Protein AF-A0A924NM01-F1 (afdb_monomer_lite)

Radius of gyration: 23.93 Å; chains: 1; bounding box: 61×38×54 Å

Structure (mmCIF, N/CA/C/O backbone):
data_AF-A0A924NM01-F1
#
_entry.id   AF-A0A924NM01-F1
#
loop_
_atom_site.group_PDB
_atom_site.id
_atom_site.type_symbol
_atom_site.label_atom_id
_atom_site.label_alt_id
_atom_site.label_comp_id
_atom_site.label_asym_id
_atom_site.label_entity_id
_atom_site.label_seq_id
_atom_site.pdbx_PDB_ins_code
_atom_site.Cartn_x
_atom_site.Cartn_y
_atom_site.Cartn_z
_atom_site.occupancy
_atom_site.B_iso_or_equiv
_atom_site.auth_seq_id
_atom_site.auth_comp_id
_atom_site.auth_asym_id
_atom_site.auth_atom_id
_atom_site.pdbx_PDB_model_num
ATOM 1 N N . MET A 1 1 ? -6.480 15.048 8.573 1.00 86.44 1 MET A N 1
ATOM 2 C CA . MET A 1 1 ? -5.061 14.690 8.340 1.00 86.44 1 MET A CA 1
ATOM 3 C C . MET A 1 1 ? -5.000 13.705 7.187 1.00 86.44 1 MET A C 1
ATOM 5 O O . MET A 1 1 ? -5.705 12.699 7.250 1.00 86.44 1 MET A O 1
ATOM 9 N N . THR A 1 2 ? -4.192 14.002 6.171 1.00 95.19 2 THR A N 1
ATOM 10 C CA . THR A 1 2 ? -3.875 13.082 5.068 1.00 95.19 2 THR A CA 1
ATOM 11 C C . THR A 1 2 ? -2.552 12.387 5.372 1.00 95.19 2 THR A C 1
ATOM 13 O O . THR A 1 2 ? -1.617 13.036 5.841 1.00 95.19 2 THR A O 1
ATOM 16 N N . VAL A 1 3 ? -2.475 11.078 5.132 1.00 96.62 3 VAL A N 1
ATOM 17 C CA . VAL A 1 3 ? -1.268 10.269 5.356 1.00 96.62 3 VAL A CA 1
ATOM 18 C C . VAL A 1 3 ? -0.818 9.655 4.037 1.00 96.62 3 VAL A C 1
ATOM 20 O O . VAL A 1 3 ? -1.602 8.992 3.361 1.00 96.62 3 VAL A O 1
ATOM 23 N N . VAL A 1 4 ? 0.452 9.856 3.686 1.00 96.75 4 VAL A N 1
ATOM 24 C CA . VAL A 1 4 ? 1.080 9.232 2.516 1.00 96.75 4 VAL A CA 1
ATOM 25 C C . VAL A 1 4 ? 2.038 8.148 2.996 1.00 96.75 4 VAL A C 1
ATOM 27 O O . VAL A 1 4 ? 2.903 8.416 3.829 1.00 96.75 4 VAL A O 1
ATOM 30 N N . VAL A 1 5 ? 1.882 6.930 2.483 1.00 96.06 5 VAL A N 1
ATOM 31 C CA . VAL A 1 5 ? 2.726 5.776 2.812 1.00 96.06 5 VAL A CA 1
ATOM 32 C C . VAL A 1 5 ? 3.532 5.391 1.570 1.00 96.06 5 VAL A C 1
ATOM 34 O O . VAL A 1 5 ? 2.940 4.904 0.604 1.00 96.06 5 VAL A O 1
ATOM 37 N N . PRO A 1 6 ? 4.859 5.606 1.553 1.00 95.25 6 PRO A N 1
ATOM 38 C CA . PRO A 1 6 ? 5.693 5.148 0.450 1.00 95.25 6 PRO A CA 1
ATOM 39 C C . PRO A 1 6 ? 5.773 3.617 0.439 1.00 95.25 6 PRO A C 1
ATOM 41 O O . PRO A 1 6 ? 5.840 2.977 1.492 1.00 95.25 6 PRO A O 1
ATOM 44 N N . TYR A 1 7 ? 5.778 3.032 -0.755 1.00 94.25 7 TYR A N 1
ATOM 45 C CA . TYR A 1 7 ? 5.844 1.593 -0.973 1.00 94.25 7 TYR A CA 1
ATOM 46 C C . TYR A 1 7 ? 6.863 1.238 -2.055 1.00 94.25 7 TYR A C 1
ATOM 48 O O . TYR A 1 7 ? 6.854 1.817 -3.137 1.00 94.25 7 TYR A O 1
ATOM 56 N N . PHE A 1 8 ? 7.674 0.212 -1.779 1.00 91.12 8 PHE A N 1
ATOM 57 C CA . PHE A 1 8 ? 8.465 -0.485 -2.787 1.00 91.12 8 PHE A CA 1
ATOM 58 C C . PHE A 1 8 ? 8.565 -1.975 -2.446 1.00 91.12 8 PHE A C 1
ATOM 60 O O . PHE A 1 8 ? 9.257 -2.356 -1.505 1.00 91.12 8 PHE A O 1
ATOM 67 N N . ARG A 1 9 ? 7.862 -2.829 -3.200 1.00 91.44 9 ARG A N 1
ATOM 68 C CA . ARG A 1 9 ? 7.971 -4.30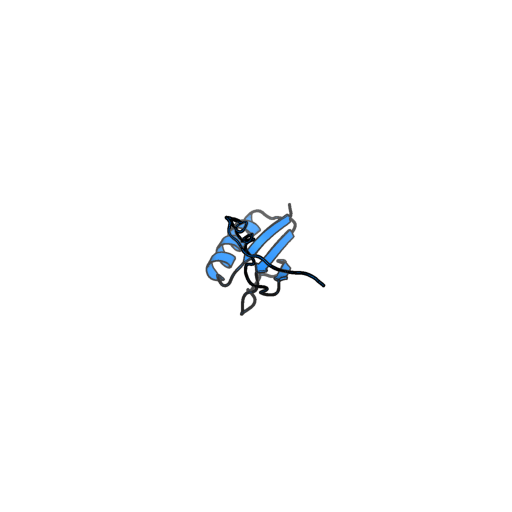9 -3.193 1.00 91.44 9 ARG A CA 1
ATOM 69 C C . ARG A 1 9 ? 7.925 -5.017 -1.818 1.00 91.44 9 ARG A C 1
ATOM 71 O O . ARG A 1 9 ? 8.352 -6.164 -1.707 1.00 91.44 9 ARG A O 1
ATOM 78 N N . GLN A 1 10 ? 7.393 -4.384 -0.770 1.00 94.38 10 GLN A N 1
ATOM 79 C CA . GLN A 1 10 ? 7.374 -4.903 0.608 1.00 94.38 10 GLN A CA 1
ATOM 80 C C . GLN A 1 10 ? 5.945 -5.009 1.161 1.00 94.38 10 GLN A C 1
ATOM 82 O O . GLN A 1 10 ? 5.564 -4.303 2.095 1.00 94.38 10 GLN A O 1
ATOM 87 N N . GLN A 1 11 ? 5.129 -5.903 0.588 1.00 96.94 11 GLN A N 1
ATOM 88 C CA . GLN A 1 11 ? 3.698 -6.007 0.923 1.00 96.94 11 GLN A CA 1
ATOM 89 C C . GLN A 1 11 ? 3.448 -6.259 2.417 1.00 96.94 11 GLN A C 1
ATOM 91 O O . GLN A 1 11 ? 2.685 -5.532 3.039 1.00 96.94 11 GLN A O 1
ATOM 96 N N . ALA A 1 12 ? 4.163 -7.203 3.033 1.00 97.12 12 ALA A N 1
ATOM 97 C CA . ALA A 1 12 ? 3.951 -7.520 4.447 1.00 97.12 12 ALA A CA 1
ATOM 98 C C . ALA A 1 12 ? 4.240 -6.331 5.386 1.00 97.12 12 ALA A C 1
ATOM 100 O O . ALA A 1 12 ? 3.666 -6.230 6.471 1.00 97.12 12 ALA A O 1
ATOM 101 N N . GLN A 1 13 ? 5.149 -5.429 4.996 1.00 97.00 13 GLN A N 1
ATOM 102 C CA . GLN A 1 13 ? 5.421 -4.217 5.764 1.00 97.00 13 GLN A CA 1
ATOM 103 C C . GLN A 1 13 ? 4.368 -3.142 5.499 1.00 97.00 13 GLN A C 1
ATOM 105 O O . GLN A 1 13 ? 3.947 -2.478 6.445 1.00 97.00 13 GLN A O 1
ATOM 110 N N . LEU A 1 14 ? 3.905 -3.015 4.252 1.00 97.38 14 LEU A N 1
ATOM 111 C CA . LEU A 1 14 ? 2.784 -2.148 3.905 1.00 97.38 14 LEU A CA 1
ATOM 112 C C . LEU A 1 14 ? 1.540 -2.503 4.723 1.00 97.38 14 LEU A C 1
ATOM 114 O O . LEU A 1 14 ? 0.947 -1.614 5.325 1.00 97.38 14 LEU A O 1
ATOM 118 N N . ASP A 1 15 ? 1.202 -3.788 4.823 1.00 98.00 15 ASP A N 1
ATOM 119 C CA . ASP A 1 15 ? 0.019 -4.256 5.550 1.00 98.00 15 ASP A CA 1
ATOM 120 C C . ASP A 1 15 ? 0.072 -3.863 7.034 1.00 98.00 15 ASP A C 1
ATOM 122 O O . ASP A 1 15 ? -0.896 -3.327 7.579 1.00 98.00 15 ASP A O 1
ATOM 126 N N . ARG A 1 16 ? 1.229 -4.055 7.687 1.00 97.75 16 ARG A N 1
ATOM 127 C CA . ARG A 1 16 ? 1.427 -3.651 9.090 1.00 97.75 16 ARG A CA 1
ATOM 128 C C . ARG A 1 16 ? 1.316 -2.141 9.273 1.00 97.75 16 ARG A C 1
ATOM 130 O O . ARG A 1 16 ? 0.669 -1.684 10.214 1.00 97.75 16 ARG A O 1
ATOM 137 N N . THR A 1 17 ? 1.926 -1.370 8.376 1.00 97.44 17 THR A N 1
ATOM 138 C CA . THR A 1 17 ? 1.868 0.095 8.420 1.00 97.44 17 THR A CA 1
ATOM 139 C C . THR A 1 17 ? 0.440 0.593 8.213 1.00 97.44 17 THR A C 1
ATOM 141 O O . THR A 1 17 ? -0.030 1.423 8.987 1.00 97.44 17 THR A O 1
ATOM 144 N N . LEU A 1 18 ? -0.286 0.059 7.227 1.00 97.62 18 LEU A N 1
ATOM 145 C CA . LEU A 1 18 ? -1.673 0.436 6.962 1.00 97.62 18 LEU A CA 1
ATOM 146 C C . LEU A 1 18 ? -2.594 0.070 8.125 1.00 97.62 18 LEU A C 1
ATOM 148 O O . LEU A 1 18 ? -3.443 0.881 8.481 1.00 97.62 18 LEU A O 1
ATOM 152 N N . ALA A 1 19 ? -2.404 -1.085 8.768 1.00 97.69 19 ALA A N 1
ATOM 153 C CA . ALA A 1 19 ? -3.172 -1.450 9.959 1.00 97.69 19 ALA A CA 1
ATOM 154 C C . ALA A 1 19 ? -2.998 -0.418 11.089 1.00 97.69 19 ALA A C 1
ATOM 156 O O . ALA A 1 19 ? -3.983 0.040 11.670 1.00 97.69 19 ALA A O 1
ATOM 157 N N . ALA A 1 20 ? -1.757 0.001 11.356 1.00 97.00 20 ALA A N 1
ATOM 158 C CA . ALA A 1 20 ? -1.462 1.006 12.374 1.00 97.00 20 ALA A CA 1
ATOM 159 C C . ALA A 1 20 ? -2.002 2.398 12.002 1.00 97.00 20 ALA A C 1
ATOM 161 O O . ALA A 1 20 ? -2.581 3.080 12.845 1.00 97.00 20 ALA A O 1
ATOM 162 N N . VAL A 1 21 ? -1.849 2.816 10.742 1.00 96.44 21 VAL A N 1
ATOM 163 C CA . VAL A 1 21 ? -2.323 4.119 10.250 1.00 96.44 21 VAL A CA 1
ATOM 164 C C . VAL A 1 21 ? -3.848 4.197 10.269 1.00 96.44 21 VAL A C 1
ATOM 166 O O . VAL A 1 21 ? -4.405 5.171 10.770 1.00 96.44 21 VAL A O 1
ATOM 169 N N . LEU A 1 22 ? -4.543 3.172 9.768 1.00 96.31 22 LEU A N 1
ATOM 170 C CA . LEU A 1 22 ? -6.007 3.152 9.701 1.00 96.31 22 LEU A CA 1
ATOM 171 C C . LEU A 1 22 ? -6.653 3.142 11.091 1.00 96.31 22 LEU A C 1
ATOM 173 O O . LEU A 1 22 ? -7.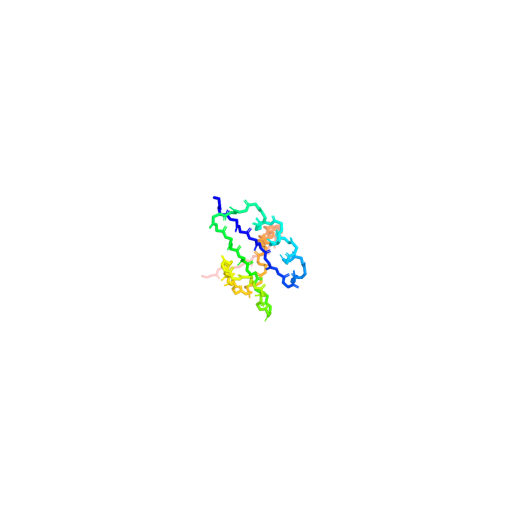720 3.733 11.267 1.00 96.31 22 LEU A O 1
ATOM 177 N N . ALA A 1 23 ? -5.994 2.555 12.095 1.00 97.12 23 ALA A N 1
ATOM 178 C CA . ALA A 1 23 ? -6.453 2.602 13.483 1.00 97.12 23 ALA A CA 1
ATOM 179 C C . ALA A 1 23 ? -6.553 4.039 14.033 1.00 97.12 23 ALA A C 1
ATOM 181 O O . ALA A 1 23 ? -7.400 4.308 14.883 1.00 97.12 23 ALA A O 1
ATOM 182 N N . GLN A 1 24 ? -5.760 4.974 13.500 1.00 96.12 24 GLN A N 1
ATOM 183 C CA . GLN A 1 24 ? -5.784 6.390 13.886 1.00 96.12 24 GLN A CA 1
ATOM 184 C C . GLN A 1 24 ? -6.864 7.212 13.160 1.00 96.12 24 GLN A C 1
ATOM 186 O O . GLN A 1 24 ? -6.952 8.421 13.363 1.00 96.12 24 GLN A O 1
ATOM 191 N N . ARG A 1 25 ? -7.683 6.579 12.306 1.00 95.50 25 ARG A N 1
ATOM 192 C CA . ARG A 1 25 ? -8.780 7.202 11.536 1.00 95.50 25 ARG A CA 1
ATOM 193 C C . ARG A 1 25 ? -8.384 8.508 10.811 1.00 95.50 25 ARG A C 1
ATOM 195 O O . ARG A 1 25 ? -9.035 9.542 10.997 1.00 95.50 25 ARG A O 1
ATOM 202 N N . PRO A 1 26 ? -7.332 8.496 9.969 1.00 96.19 26 PRO A N 1
ATOM 203 C CA . PRO A 1 26 ? -7.014 9.634 9.109 1.00 96.19 26 PRO A CA 1
ATOM 204 C C . PRO A 1 26 ? -8.168 9.922 8.138 1.00 96.19 26 PRO A C 1
ATOM 206 O O . PRO A 1 26 ? -8.999 9.061 7.861 1.00 96.19 26 PRO A O 1
ATOM 209 N N . HIS A 1 27 ? -8.216 11.145 7.609 1.00 97.06 27 HIS A N 1
ATOM 210 C CA . HIS A 1 27 ? -9.258 11.531 6.648 1.00 97.06 27 HIS A CA 1
ATOM 211 C C . HIS A 1 27 ? -9.000 10.921 5.267 1.00 97.06 27 HIS A C 1
ATOM 213 O O . HIS A 1 27 ? -9.938 10.610 4.543 1.00 97.06 27 HIS A O 1
ATOM 219 N N . GLU A 1 28 ? -7.727 10.744 4.915 1.00 97.25 28 GLU A N 1
ATOM 220 C CA . GLU A 1 28 ? -7.292 10.183 3.642 1.00 97.25 28 GLU A CA 1
ATOM 221 C C . GLU A 1 28 ? -5.983 9.413 3.845 1.00 97.25 28 GLU A C 1
ATOM 223 O O . GLU A 1 28 ? -5.104 9.851 4.598 1.00 97.25 28 GLU A O 1
ATOM 228 N N . VAL A 1 29 ? -5.853 8.277 3.157 1.00 98.06 29 VAL A N 1
ATOM 229 C CA . VAL A 1 29 ? -4.616 7.496 3.083 1.00 98.06 29 VAL A CA 1
ATOM 230 C C . VAL A 1 29 ? -4.280 7.246 1.622 1.00 98.06 29 VAL A C 1
ATOM 232 O O . VAL A 1 29 ? -5.100 6.703 0.876 1.00 98.06 29 VAL A O 1
ATOM 235 N N . VAL A 1 30 ? -3.061 7.612 1.237 1.00 97.88 30 VAL A N 1
ATOM 236 C CA . VAL A 1 30 ? -2.516 7.377 -0.100 1.00 97.88 30 VAL A CA 1
ATOM 237 C C . VAL A 1 30 ? -1.285 6.489 0.017 1.00 97.88 30 VAL A C 1
ATOM 239 O O . VAL A 1 30 ? -0.350 6.811 0.746 1.00 97.88 30 VAL A O 1
ATOM 242 N N . VAL A 1 31 ? -1.266 5.378 -0.709 1.00 97.81 31 VAL A N 1
ATOM 243 C CA . VAL A 1 31 ? -0.060 4.574 -0.919 1.00 97.81 31 VAL A CA 1
ATOM 244 C C . VAL A 1 31 ? 0.616 5.083 -2.180 1.00 97.81 31 VAL A C 1
ATOM 246 O O . VAL A 1 31 ? 0.001 5.089 -3.244 1.00 97.81 31 VAL A O 1
ATOM 249 N N . ALA A 1 32 ? 1.863 5.523 -2.051 1.00 96.44 32 ALA A N 1
ATOM 250 C CA . ALA A 1 32 ? 2.691 5.951 -3.170 1.00 96.44 32 ALA A CA 1
ATOM 251 C C . ALA A 1 32 ? 3.637 4.805 -3.546 1.00 96.44 32 ALA A C 1
ATOM 253 O O . ALA A 1 32 ? 4.601 4.541 -2.830 1.00 96.44 32 ALA A O 1
ATOM 254 N N . ASP A 1 33 ? 3.330 4.102 -4.635 1.00 95.00 33 ASP A N 1
ATOM 255 C CA . ASP A 1 33 ? 4.167 3.031 -5.179 1.00 95.00 33 ASP A CA 1
ATOM 256 C C . ASP A 1 33 ? 5.280 3.620 -6.053 1.00 95.00 33 ASP A C 1
ATOM 258 O O . ASP A 1 33 ? 5.010 4.188 -7.115 1.00 95.00 33 ASP A O 1
ATOM 262 N N . ASP A 1 34 ? 6.521 3.474 -5.592 1.00 90.31 34 ASP A N 1
ATOM 263 C CA . ASP A 1 34 ? 7.740 3.987 -6.224 1.00 90.31 34 ASP A CA 1
ATOM 264 C C . ASP A 1 34 ? 8.281 2.993 -7.266 1.00 90.31 34 ASP A C 1
ATOM 266 O O . ASP A 1 34 ? 9.386 2.464 -7.157 1.00 90.31 34 ASP A O 1
ATOM 270 N N . GLY A 1 35 ? 7.454 2.655 -8.258 1.00 90.31 35 GLY A N 1
ATOM 271 C CA . GLY A 1 35 ? 7.889 1.832 -9.387 1.00 90.31 35 GLY A CA 1
ATOM 272 C C . GLY A 1 35 ? 8.017 0.331 -9.100 1.00 90.31 35 GLY A C 1
ATOM 273 O O . GLY A 1 35 ? 8.871 -0.354 -9.674 1.00 90.31 35 GLY A O 1
ATOM 274 N N . SER A 1 36 ? 7.183 -0.241 -8.229 1.00 89.06 36 SER A N 1
ATOM 275 C CA . SER A 1 36 ? 7.179 -1.695 -8.044 1.00 89.06 36 SER A CA 1
ATOM 276 C C . SER A 1 36 ? 6.799 -2.427 -9.339 1.00 89.06 36 SER A C 1
ATOM 278 O O . SER A 1 36 ? 5.878 -2.040 -10.055 1.00 89.06 36 SER A O 1
ATOM 280 N N . ALA A 1 37 ? 7.487 -3.541 -9.628 1.00 90.12 37 ALA A N 1
ATOM 281 C CA . ALA A 1 37 ? 7.190 -4.369 -10.805 1.00 90.12 37 ALA A CA 1
ATOM 282 C C . ALA A 1 37 ? 5.773 -4.969 -10.757 1.00 90.12 37 ALA A C 1
ATOM 284 O O . ALA A 1 37 ? 5.157 -5.224 -11.789 1.00 90.12 37 ALA A O 1
ATOM 285 N N . VAL A 1 38 ? 5.266 -5.190 -9.543 1.00 92.69 38 VAL A N 1
ATOM 286 C CA . VAL A 1 38 ? 3.899 -5.617 -9.259 1.00 92.69 38 VAL A CA 1
ATOM 287 C C . VAL A 1 38 ? 3.296 -4.580 -8.323 1.00 92.69 38 VAL A C 1
ATO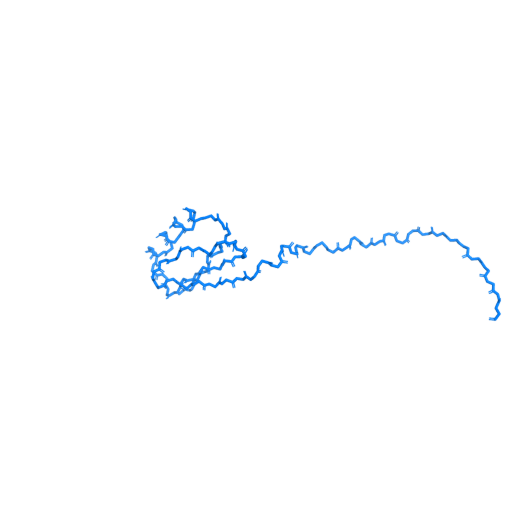M 289 O O . VAL A 1 38 ? 3.916 -4.228 -7.320 1.00 92.69 38 VAL A O 1
ATOM 292 N N . ALA A 1 39 ? 2.102 -4.096 -8.658 1.00 92.25 39 ALA A N 1
ATOM 293 C CA . ALA A 1 39 ? 1.403 -3.108 -7.848 1.00 92.25 39 ALA A CA 1
ATOM 294 C C . ALA A 1 39 ? 1.060 -3.671 -6.455 1.00 92.25 39 ALA A C 1
ATOM 296 O O . ALA A 1 39 ? 0.672 -4.842 -6.365 1.00 92.25 39 ALA A O 1
ATOM 297 N N . PRO A 1 40 ? 1.142 -2.859 -5.384 1.00 95.69 40 PRO A N 1
ATOM 298 C CA . PRO A 1 40 ? 0.709 -3.288 -4.064 1.00 95.69 40 PRO A CA 1
ATOM 299 C C . PRO A 1 40 ? -0.792 -3.564 -4.040 1.00 95.69 40 PRO A C 1
ATOM 301 O O . PRO A 1 40 ? -1.587 -2.893 -4.705 1.00 95.69 40 PRO A O 1
ATOM 304 N N . VAL A 1 41 ? -1.188 -4.502 -3.188 1.00 97.06 41 VAL A N 1
ATOM 305 C CA . VAL A 1 41 ? -2.592 -4.671 -2.814 1.00 97.06 41 VAL A CA 1
ATOM 306 C C . VAL A 1 41 ? -2.905 -3.661 -1.715 1.00 97.06 41 VAL A C 1
ATOM 308 O O . VAL A 1 41 ? -2.208 -3.612 -0.702 1.00 97.06 41 VAL A O 1
ATOM 311 N N . VAL A 1 42 ? -3.948 -2.851 -1.911 1.00 96.88 42 VAL A N 1
ATOM 312 C CA . VAL A 1 42 ? -4.393 -1.849 -0.933 1.00 96.88 42 VAL A CA 1
ATOM 313 C C . VAL A 1 42 ? -5.845 -2.100 -0.505 1.00 96.88 42 VAL A C 1
ATOM 315 O O . VAL A 1 42 ? -6.662 -2.513 -1.333 1.00 96.88 42 VAL A O 1
ATOM 318 N N . PRO A 1 43 ? -6.204 -1.866 0.773 1.00 95.81 43 PRO A N 1
ATOM 319 C CA . PRO A 1 43 ? -7.581 -1.980 1.246 1.00 95.81 43 PRO A CA 1
ATOM 320 C C . PRO A 1 43 ? -8.529 -0.984 0.570 1.00 95.81 43 PRO A C 1
ATOM 322 O O . PRO A 1 43 ? -8.130 0.092 0.124 1.00 95.81 43 PRO A O 1
ATOM 325 N N . ARG A 1 44 ? -9.831 -1.294 0.578 1.00 94.56 44 ARG A N 1
ATOM 326 C CA . ARG A 1 44 ? -10.860 -0.358 0.107 1.00 94.56 44 ARG A CA 1
ATOM 327 C C . ARG A 1 44 ? -10.810 0.945 0.912 1.00 94.56 44 ARG A C 1
ATOM 329 O O . ARG A 1 44 ? -10.742 0.917 2.136 1.00 94.56 44 ARG A O 1
ATOM 336 N N . GLY A 1 45 ? -10.899 2.078 0.216 1.00 93.44 45 GLY A N 1
ATOM 337 C CA . GLY A 1 45 ? -10.824 3.410 0.827 1.00 93.44 45 GLY A CA 1
ATOM 338 C C . GLY A 1 45 ? -9.398 3.945 0.985 1.00 93.44 45 GLY A C 1
ATOM 339 O O . GLY A 1 45 ? -9.240 5.119 1.302 1.00 93.44 45 GLY A O 1
ATOM 340 N N . VAL A 1 46 ? -8.374 3.129 0.708 1.00 97.25 46 VAL A N 1
ATOM 341 C CA . VAL A 1 46 ? -6.994 3.588 0.522 1.00 97.25 46 VAL A CA 1
ATOM 342 C C . VAL A 1 46 ? -6.770 3.846 -0.963 1.00 97.25 46 VAL A C 1
ATOM 344 O O . VAL A 1 46 ? -7.082 3.002 -1.805 1.00 97.25 46 VAL A O 1
ATOM 347 N N . ARG A 1 47 ? -6.239 5.020 -1.295 1.00 97.94 47 ARG A N 1
ATOM 348 C CA . ARG A 1 47 ? -5.916 5.386 -2.674 1.00 97.94 47 ARG A CA 1
ATOM 349 C C . ARG A 1 47 ? -4.510 4.901 -3.013 1.00 97.94 47 ARG A C 1
ATOM 351 O O . ARG A 1 47 ? -3.603 5.036 -2.199 1.00 97.94 47 ARG A O 1
ATOM 358 N N . LEU A 1 48 ? -4.330 4.344 -4.206 1.00 96.94 48 LEU A N 1
ATOM 359 C CA . LEU A 1 48 ? -3.026 3.932 -4.719 1.00 96.94 48 LEU A CA 1
ATOM 360 C C . LEU A 1 48 ? -2.600 4.880 -5.836 1.00 96.94 48 LEU A C 1
ATOM 362 O O . LEU A 1 48 ? -3.284 4.988 -6.849 1.00 96.94 48 LEU A O 1
ATOM 366 N N . GLU A 1 49 ? -1.452 5.516 -5.654 1.00 96.06 49 GLU A N 1
ATOM 367 C CA . GLU A 1 49 ? -0.774 6.318 -6.664 1.00 96.06 49 GLU A CA 1
ATOM 368 C C . GLU A 1 49 ? 0.483 5.577 -7.110 1.00 96.06 49 GLU A C 1
ATOM 370 O O . GLU A 1 49 ? 1.364 5.308 -6.293 1.00 96.06 49 GLU A O 1
ATOM 375 N N . ARG A 1 50 ? 0.566 5.227 -8.399 1.00 93.06 50 ARG A N 1
AT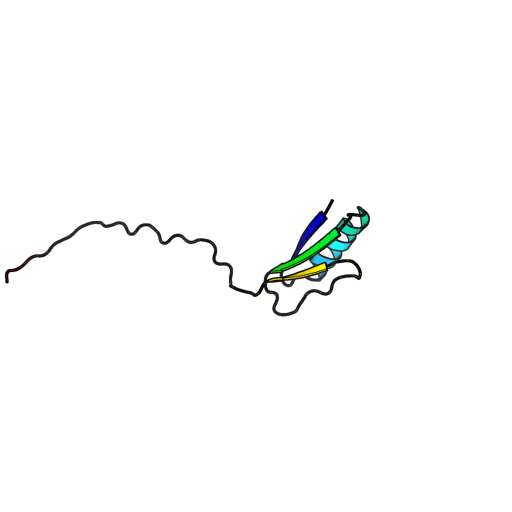OM 376 C CA . ARG A 1 50 ? 1.741 4.546 -8.952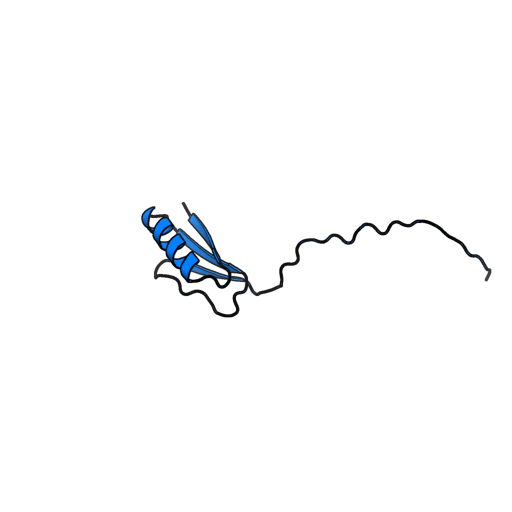 1.00 93.06 50 ARG A CA 1
ATOM 377 C C . ARG A 1 50 ? 2.606 5.518 -9.723 1.00 93.06 50 ARG A C 1
ATOM 379 O O . ARG A 1 50 ? 2.148 6.129 -10.686 1.00 93.06 50 ARG A O 1
ATOM 386 N N . GLN A 1 51 ? 3.866 5.598 -9.333 1.00 85.81 51 GLN A N 1
ATOM 387 C CA . GLN A 1 51 ? 4.879 6.314 -10.084 1.00 85.81 51 GLN A CA 1
ATOM 388 C C . GLN A 1 51 ? 5.629 5.320 -10.976 1.00 85.81 51 GLN A C 1
ATOM 390 O O . GLN A 1 51 ? 5.888 4.189 -10.558 1.00 85.81 51 GLN A O 1
ATOM 395 N N . PRO A 1 52 ? 5.931 5.686 -12.232 1.00 75.00 52 PRO A N 1
ATOM 396 C CA . PRO A 1 52 ? 6.770 4.853 -13.076 1.00 75.00 52 PRO A CA 1
ATOM 397 C C . PRO A 1 52 ? 8.161 4.717 -12.448 1.00 75.00 52 PRO A C 1
ATOM 399 O O . PRO A 1 52 ? 8.706 5.698 -11.945 1.00 75.00 52 PRO A O 1
ATOM 402 N N . ASP A 1 53 ? 8.739 3.516 -12.512 1.00 72.31 53 ASP A N 1
ATOM 403 C CA . ASP A 1 53 ? 10.133 3.279 -12.126 1.00 72.31 53 ASP A CA 1
ATOM 404 C C . ASP A 1 53 ? 11.052 4.019 -13.107 1.00 72.31 53 ASP A C 1
ATOM 406 O O . ASP A 1 53 ? 11.407 3.515 -14.173 1.00 72.31 53 ASP A O 1
ATOM 410 N N . LEU A 1 54 ? 11.383 5.269 -12.787 1.00 66.00 54 LEU A N 1
ATOM 411 C CA . LEU A 1 54 ? 12.325 6.077 -13.563 1.00 66.00 54 LEU A CA 1
ATOM 412 C C . LEU A 1 54 ? 13.780 5.851 -13.111 1.00 66.00 54 LEU A C 1
ATOM 414 O O . LEU A 1 54 ? 14.685 6.546 -13.591 1.00 66.00 54 LEU A O 1
ATOM 418 N N . GLY A 1 55 ? 14.006 4.887 -12.205 1.00 58.38 55 GLY A N 1
ATOM 419 C CA . GLY A 1 55 ? 15.250 4.681 -11.478 1.00 58.38 55 GLY A CA 1
ATOM 420 C C . GLY A 1 55 ? 15.527 5.811 -10.483 1.00 58.38 55 GLY A C 1
ATOM 421 O O . GLY A 1 55 ? 15.293 6.990 -10.758 1.00 58.38 55 GLY A O 1
ATOM 422 N N . PHE A 1 56 ? 16.088 5.477 -9.318 1.00 55.19 56 PHE A N 1
ATOM 423 C CA . PHE A 1 56 ? 16.590 6.472 -8.370 1.00 55.19 56 PHE A CA 1
ATOM 424 C C . PHE A 1 56 ? 17.719 7.283 -9.027 1.00 55.19 56 PHE A C 1
ATOM 426 O O . PHE A 1 56 ? 18.898 6.933 -8.955 1.00 55.19 56 PHE A O 1
ATOM 433 N N . ARG A 1 57 ? 17.381 8.409 -9.664 1.00 51.09 57 ARG A N 1
ATOM 434 C CA . ARG A 1 57 ? 18.345 9.445 -10.048 1.00 51.09 57 ARG A CA 1
ATOM 435 C C . ARG A 1 57 ? 18.675 10.264 -8.810 1.00 51.09 57 ARG A C 1
ATOM 437 O O . ARG A 1 57 ? 18.422 11.468 -8.759 1.00 51.09 57 ARG A O 1
ATOM 444 N N . GLY A 1 58 ? 19.238 9.605 -7.796 1.00 44.72 58 GLY A N 1
ATOM 445 C CA . GLY A 1 58 ? 19.971 10.308 -6.756 1.00 44.72 58 GLY A CA 1
ATOM 446 C C . GLY A 1 58 ? 20.889 11.282 -7.475 1.00 44.72 58 GLY A C 1
ATOM 447 O O . GLY A 1 58 ? 21.633 10.868 -8.367 1.00 44.72 58 GLY A O 1
ATOM 448 N N . ARG A 1 59 ? 20.743 12.580 -7.193 1.00 47.06 59 ARG A N 1
ATOM 449 C CA . ARG A 1 59 ? 21.558 13.636 -7.789 1.00 47.06 59 ARG A CA 1
ATOM 450 C C . ARG A 1 59 ? 23.017 13.374 -7.426 1.00 47.06 59 ARG A C 1
ATOM 452 O O . ARG A 1 59 ? 23.554 13.968 -6.502 1.00 47.06 59 ARG A O 1
ATOM 459 N N . ARG A 1 60 ? 23.689 12.506 -8.171 1.00 50.78 60 ARG A N 1
ATOM 460 C CA . ARG A 1 60 ? 25.125 12.575 -8.321 1.00 50.78 60 ARG A CA 1
ATOM 461 C C . ARG A 1 60 ? 25.330 13.735 -9.271 1.00 50.78 60 ARG A C 1
ATOM 463 O O . ARG A 1 60 ? 25.262 13.577 -10.487 1.00 50.78 60 ARG A O 1
ATOM 470 N N . ALA A 1 61 ? 25.497 14.925 -8.697 1.00 54.56 61 ALA A N 1
ATOM 471 C CA . ALA A 1 61 ? 26.201 15.965 -9.416 1.00 54.56 61 ALA A CA 1
ATOM 472 C C . ALA A 1 61 ? 27.499 15.316 -9.933 1.00 54.56 61 ALA A C 1
ATOM 474 O O . ALA A 1 61 ? 28.171 14.629 -9.149 1.00 54.56 61 ALA A O 1
ATOM 475 N N . PRO A 1 62 ? 27.832 15.419 -11.231 1.00 56.94 62 PRO A N 1
ATOM 476 C CA . PRO A 1 62 ? 29.181 15.087 -11.650 1.00 56.94 62 PRO A CA 1
ATOM 477 C C . PRO A 1 62 ? 30.120 15.900 -10.757 1.00 56.94 62 PRO A C 1
ATOM 479 O O . PRO A 1 62 ? 29.874 17.087 -10.522 1.00 56.94 62 PRO A O 1
ATOM 482 N N . ALA A 1 63 ? 31.136 15.245 -10.188 1.00 59.62 63 ALA A N 1
ATOM 483 C CA . ALA A 1 63 ? 32.195 15.965 -9.497 1.00 59.62 63 ALA A CA 1
ATOM 484 C C . ALA A 1 63 ? 32.644 17.106 -10.425 1.00 59.62 63 ALA A C 1
ATOM 486 O O . ALA A 1 63 ? 32.793 16.842 -11.625 1.00 59.62 63 ALA A O 1
ATOM 487 N N . PRO A 1 64 ? 32.803 18.355 -9.944 1.00 56.19 64 PRO A N 1
ATOM 488 C CA . PRO A 1 64 ? 33.415 19.378 -10.773 1.00 56.19 64 PRO A CA 1
ATOM 489 C C . PRO A 1 64 ? 34.757 18.806 -11.215 1.00 56.19 64 PRO A C 1
ATOM 491 O O . PRO A 1 64 ? 35.591 18.452 -10.379 1.00 56.19 64 PRO A O 1
ATOM 494 N N . GLY A 1 65 ? 34.910 18.600 -12.523 1.00 54.88 65 GLY A N 1
ATOM 495 C CA . GLY A 1 65 ? 36.171 18.157 -13.085 1.00 54.88 65 GLY A CA 1
ATOM 496 C C . GLY A 1 65 ? 37.228 19.136 -12.606 1.00 54.88 65 GLY A C 1
ATOM 497 O O . GLY A 1 65 ? 37.129 20.330 -12.883 1.00 54.88 65 GLY A O 1
ATOM 498 N N . GLY A 1 66 ? 38.188 18.643 -11.826 1.00 54.12 66 GLY A N 1
ATOM 499 C CA . GLY A 1 66 ? 39.377 19.399 -11.482 1.00 54.12 66 GLY A CA 1
ATOM 500 C C . GLY A 1 66 ? 40.099 19.717 -12.782 1.00 54.12 66 GLY A C 1
ATOM 501 O O . GLY A 1 66 ? 40.821 18.878 -13.310 1.00 54.12 66 GLY A O 1
ATOM 502 N N . GLY A 1 67 ? 39.844 20.907 -13.324 1.00 55.72 67 GLY A N 1
ATOM 503 C CA . GLY A 1 67 ? 40.556 21.470 -14.461 1.00 55.72 67 GLY A CA 1
ATOM 504 C C . GLY A 1 67 ? 41.965 21.846 -14.028 1.00 55.72 67 GLY A C 1
ATOM 505 O O . GLY A 1 67 ? 42.257 23.012 -13.790 1.00 55.72 67 GLY A O 1
ATOM 506 N N . GLY A 1 68 ? 42.818 20.837 -13.871 1.00 44.34 68 GLY A N 1
ATOM 507 C CA . GLY A 1 68 ? 44.247 20.975 -13.648 1.00 44.34 68 GLY A CA 1
ATOM 508 C C . GLY A 1 68 ? 45.015 20.736 -14.945 1.00 44.34 68 GLY A C 1
ATOM 509 O O . GLY A 1 68 ? 45.288 19.593 -15.275 1.00 44.34 68 GLY A O 1
ATOM 510 N N . GLY A 1 69 ? 45.337 21.836 -15.635 1.00 41.50 69 GLY A N 1
ATOM 511 C CA . GLY A 1 69 ? 46.604 22.105 -16.332 1.00 41.50 69 GLY A CA 1
ATOM 512 C C . GLY A 1 69 ? 47.089 21.205 -17.480 1.00 41.50 69 GLY A C 1
ATOM 513 O O . GLY A 1 69 ? 47.436 20.050 -17.269 1.00 41.50 69 GLY A O 1
ATOM 514 N N . GLY A 1 70 ? 47.348 21.835 -18.637 1.00 39.81 70 GLY A N 1
ATOM 515 C CA . GLY A 1 70 ? 48.571 21.547 -19.402 1.00 39.81 70 GLY A CA 1
ATOM 516 C C . GLY A 1 70 ? 48.467 21.489 -20.932 1.00 39.81 70 G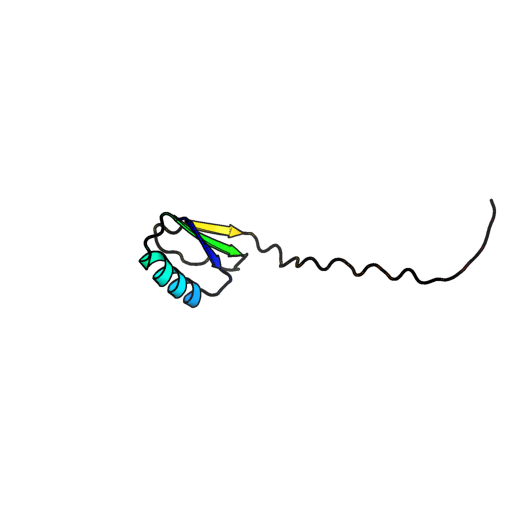LY A C 1
ATOM 517 O O . GLY A 1 70 ? 48.255 20.419 -21.477 1.00 39.81 70 GLY A O 1
ATOM 518 N N . GLY A 1 71 ? 48.775 22.612 -21.597 1.00 39.47 71 GLY A N 1
ATOM 519 C CA . GLY A 1 71 ? 49.803 22.660 -22.657 1.00 39.47 71 GLY A CA 1
ATOM 520 C C . GLY A 1 71 ? 49.461 22.319 -24.122 1.00 39.47 71 GLY A C 1
ATOM 521 O O . GLY A 1 71 ? 49.019 21.224 -24.436 1.00 39.47 71 GLY A O 1
ATOM 522 N N . GLY A 1 72 ? 49.863 23.238 -25.017 1.00 40.00 72 GLY A N 1
ATOM 523 C CA . GLY A 1 72 ? 50.073 23.046 -26.467 1.00 40.00 72 GLY A CA 1
ATOM 524 C C . GLY A 1 72 ? 49.021 23.771 -27.318 1.00 40.00 72 GLY A C 1
ATOM 525 O O . GLY A 1 72 ? 47.842 23.507 -27.163 1.00 40.00 72 GLY A O 1
ATOM 526 N N . GLY A 1 73 ? 49.304 24.729 -28.205 1.00 41.31 73 GLY A N 1
ATOM 527 C CA . GLY A 1 73 ? 50.527 25.066 -28.933 1.00 41.31 73 GLY A CA 1
ATOM 528 C C . GLY A 1 73 ? 50.238 24.998 -30.442 1.00 41.31 73 GLY A C 1
ATOM 529 O O . GLY A 1 73 ? 50.027 23.906 -30.951 1.00 41.31 73 GLY A O 1
ATOM 530 N N . GLY A 1 74 ? 50.271 26.146 -31.136 1.00 36.28 74 GLY A N 1
ATOM 531 C CA . GLY A 1 74 ? 50.199 26.268 -32.608 1.00 36.28 74 GLY A CA 1
ATOM 532 C C . GLY A 1 74 ? 48.769 26.322 -33.168 1.00 36.28 74 GLY A C 1
ATOM 533 O O . GLY A 1 74 ? 47.900 25.601 -32.711 1.00 36.28 74 GLY A O 1
ATOM 534 N N . GLY A 1 75 ? 48.413 27.153 -34.140 1.00 34.62 75 GLY A N 1
ATOM 535 C CA . GLY A 1 75 ? 49.166 28.020 -35.032 1.00 34.62 75 GLY A CA 1
ATOM 536 C C . GLY A 1 75 ? 48.175 28.676 -36.004 1.00 34.62 75 GLY A C 1
ATOM 537 O O . GLY A 1 75 ? 47.041 28.227 -36.144 1.00 34.62 75 GLY A O 1
ATOM 538 N N . VAL A 1 76 ? 48.633 29.768 -36.604 1.00 44.97 76 VAL A N 1
ATOM 539 C CA . VAL A 1 76 ? 48.037 30.564 -37.687 1.00 44.97 76 VAL A CA 1
ATOM 540 C C . VAL A 1 76 ? 47.207 29.772 -38.713 1.00 44.97 76 VAL A C 1
ATOM 542 O O . VAL A 1 76 ? 47.640 28.713 -39.161 1.00 44.97 76 VAL A O 1
ATOM 545 N N . VAL A 1 77 ? 46.045 30.307 -39.106 1.00 46.16 77 VAL A N 1
ATOM 546 C CA . VAL A 1 77 ? 45.774 31.008 -40.385 1.00 46.16 77 VAL A CA 1
ATOM 547 C C . VAL A 1 77 ? 44.461 31.781 -40.289 1.00 46.16 77 VAL A C 1
ATOM 549 O O . VAL A 1 77 ? 43.548 31.301 -39.583 1.00 46.16 77 VAL A O 1
#

Foldseek 3Di:
DEEEAEDEPCQVVVVVVCVVVVVVPDPAYEYEYQAHPDAHDDDPRHHYHYDHNPDPPPPPPPDPPPPDDDDDDDDDD

Secondary structure (DSSP, 8-state):
-EEEEEESS-HHHHHHHHHHHHHT--SEEEEEEES-SSPPP--TT-EEEEEP--------PPPPP------------

Sequence (77 aa):
MTVVVPYFRQQAQLDRTLAAVLAQRPHEVVVADDGSAVAPVVPRGVRLERQPDLGFRGRRAPAPGGGGGGGGGGGVV

pLDDT: mean 80.19, std 21.94, range [34.62, 98.06]